Protein AF-K1SLE5-F1 (afdb_monomer)

Sequence (90 aa):
MDEKLYLTDLNCYGRADEKQKKNVKESHCFDFGLLPTKGLQKEFRSFIEDRSRQCALGTMIQERVIYQRFCRMVKDQRIRANSLHELEWE

pLDDT: mean 93.58, std 8.27, range [46.53, 98.19]

Structure (mmCIF, N/CA/C/O backbone):
data_AF-K1SLE5-F1
#
_entry.id   AF-K1SLE5-F1
#
loop_
_atom_site.group_PDB
_atom_site.id
_atom_site.type_symbol
_atom_site.label_atom_id
_atom_site.label_alt_id
_atom_site.label_comp_id
_atom_site.label_asym_id
_atom_site.label_entity_id
_atom_site.label_seq_id
_atom_site.pdbx_PDB_ins_code
_atom_site.Cartn_x
_atom_site.Cartn_y
_atom_site.Cartn_z
_atom_site.occupancy
_atom_site.B_iso_or_equiv
_atom_site.auth_seq_id
_atom_site.auth_comp_id
_atom_site.auth_asym_id
_atom_site.auth_atom_id
_atom_site.pdbx_PDB_model_num
ATOM 1 N N . MET A 1 1 ? 9.969 -11.670 1.987 1.00 64.38 1 MET A N 1
ATOM 2 C CA . MET A 1 1 ? 9.342 -10.345 2.169 1.00 64.38 1 MET A CA 1
ATOM 3 C C . MET A 1 1 ? 7.856 -10.591 2.151 1.00 64.38 1 MET A C 1
ATOM 5 O O . MET A 1 1 ? 7.400 -11.174 1.174 1.00 64.38 1 MET A O 1
ATOM 9 N N . ASP A 1 2 ? 7.146 -10.234 3.218 1.00 77.00 2 ASP A N 1
ATOM 10 C CA . ASP A 1 2 ? 5.691 -10.375 3.232 1.00 77.00 2 ASP A CA 1
ATOM 11 C C . ASP A 1 2 ? 5.087 -9.492 2.147 1.00 77.00 2 ASP A C 1
ATOM 13 O O . ASP A 1 2 ? 5.346 -8.287 2.086 1.00 77.00 2 ASP A O 1
ATOM 17 N N . GLU A 1 3 ? 4.307 -10.117 1.270 1.00 89.25 3 GLU A N 1
ATOM 18 C CA . GLU A 1 3 ? 3.695 -9.453 0.119 1.00 89.25 3 GLU A CA 1
ATOM 19 C C . GLU A 1 3 ? 2.484 -8.611 0.524 1.00 89.25 3 GLU A C 1
ATOM 21 O O . GLU A 1 3 ? 1.956 -7.870 -0.293 1.00 89.25 3 GLU A O 1
ATOM 26 N N . LYS A 1 4 ? 2.060 -8.671 1.790 1.00 96.62 4 LYS A N 1
ATOM 27 C CA . LYS A 1 4 ? 0.936 -7.899 2.313 1.00 96.62 4 LYS A CA 1
ATOM 28 C C . LYS A 1 4 ? 1.355 -7.068 3.512 1.00 96.62 4 LYS A C 1
ATOM 30 O O . LYS A 1 4 ? 2.143 -7.511 4.343 1.00 96.62 4 LYS A O 1
ATOM 35 N N . LEU A 1 5 ? 0.784 -5.874 3.597 1.00 97.06 5 LEU A N 1
ATOM 36 C CA . LEU A 1 5 ? 0.877 -4.985 4.749 1.00 97.06 5 LEU A CA 1
ATOM 37 C C . LEU A 1 5 ? -0.535 -4.567 5.152 1.00 97.06 5 LEU A C 1
ATOM 39 O O . LEU A 1 5 ? -1.207 -3.843 4.410 1.00 97.06 5 LEU A O 1
ATOM 43 N N . TYR A 1 6 ? -1.016 -5.075 6.287 1.00 97.62 6 TYR A N 1
ATOM 44 C CA . TYR A 1 6 ? -2.367 -4.795 6.763 1.00 97.62 6 TYR A CA 1
ATOM 45 C C . TYR A 1 6 ? -2.444 -3.405 7.383 1.00 97.62 6 TYR A C 1
ATOM 47 O O . TYR A 1 6 ? -1.498 -2.933 8.009 1.00 97.62 6 TYR A O 1
ATOM 55 N N . LEU A 1 7 ? -3.594 -2.741 7.235 1.00 97.31 7 LEU A N 1
ATOM 56 C CA . LEU A 1 7 ? -3.823 -1.439 7.860 1.00 97.31 7 LEU A CA 1
ATOM 57 C C . LEU A 1 7 ? -3.713 -1.522 9.385 1.00 97.31 7 LEU A C 1
ATOM 59 O O . LEU A 1 7 ? -3.287 -0.551 9.993 1.00 97.31 7 LEU A O 1
ATOM 63 N N . THR A 1 8 ? -4.051 -2.664 9.987 1.00 96.81 8 THR A N 1
ATOM 64 C CA . THR A 1 8 ? -3.916 -2.920 11.430 1.00 96.81 8 THR A CA 1
ATOM 65 C C . THR A 1 8 ? -2.469 -2.906 11.914 1.00 96.81 8 THR A C 1
ATOM 67 O O . THR A 1 8 ? -2.225 -2.585 13.074 1.00 96.81 8 THR A O 1
ATOM 70 N N . ASP A 1 9 ? -1.519 -3.195 11.024 1.00 96.00 9 ASP A N 1
ATOM 71 C CA . ASP A 1 9 ? -0.090 -3.277 11.341 1.00 96.00 9 ASP A CA 1
ATOM 72 C C . ASP A 1 9 ? 0.617 -1.924 11.146 1.00 96.00 9 ASP A C 1
ATOM 74 O O . ASP A 1 9 ? 1.798 -1.768 11.458 1.00 96.00 9 ASP A O 1
ATOM 78 N N . LEU A 1 10 ? -0.091 -0.921 10.613 1.00 96.50 10 LEU A N 1
ATOM 79 C CA . LEU A 1 10 ? 0.473 0.388 10.312 1.00 96.50 10 LEU A CA 1
ATOM 80 C C . LEU A 1 10 ? 0.556 1.293 11.541 1.00 96.50 10 LEU A C 1
ATOM 82 O O . LEU A 1 10 ? -0.326 1.331 12.401 1.00 96.50 10 LEU A O 1
ATOM 86 N N . ASN A 1 11 ? 1.572 2.157 11.547 1.00 96.31 11 ASN A N 1
ATOM 87 C CA . ASN A 1 11 ? 1.789 3.124 12.620 1.00 96.31 11 ASN A CA 1
ATOM 88 C C . ASN A 1 11 ? 0.585 4.069 12.832 1.00 96.31 11 ASN A C 1
ATOM 90 O O . ASN A 1 11 ? 0.258 4.421 13.965 1.00 96.31 11 ASN A O 1
ATOM 94 N N . CYS A 1 12 ? -0.113 4.471 11.765 1.00 97.06 12 CYS A N 1
ATOM 95 C CA . CYS A 1 12 ? -1.321 5.294 11.868 1.00 97.06 12 CYS A CA 1
ATOM 96 C C . CYS A 1 12 ? -2.494 4.584 12.560 1.00 97.06 12 CYS A C 1
ATOM 98 O O . CYS A 1 12 ? -3.311 5.268 13.170 1.00 97.06 12 CYS A O 1
ATOM 100 N N . TYR A 1 13 ? -2.573 3.250 12.514 1.00 97.44 13 TYR A N 1
ATOM 101 C CA . TYR A 1 13 ? -3.619 2.492 13.199 1.00 97.44 13 TYR A CA 1
ATOM 102 C C . TYR A 1 13 ? -3.409 2.497 14.711 1.00 97.44 13 TYR A C 1
ATOM 104 O O . TYR A 1 13 ? -4.349 2.761 15.456 1.00 97.44 13 TYR A O 1
ATOM 112 N N . GLY A 1 14 ? -2.164 2.319 15.167 1.00 95.88 14 GLY A N 1
ATOM 113 C CA . GLY A 1 14 ? -1.817 2.424 16.589 1.00 95.88 14 GLY A CA 1
ATOM 114 C C . GLY A 1 14 ? -2.122 3.800 17.199 1.00 95.88 14 GLY A C 1
ATOM 115 O O . GLY A 1 14 ? -2.432 3.889 18.382 1.00 95.88 14 GLY A O 1
ATOM 116 N N . ARG A 1 15 ? -2.085 4.864 16.385 1.00 95.56 15 ARG A N 1
ATOM 117 C CA . ARG A 1 15 ? -2.370 6.252 16.797 1.00 95.56 15 ARG A CA 1
ATOM 118 C C . ARG A 1 15 ? -3.837 6.668 16.645 1.00 95.56 15 ARG A C 1
ATOM 120 O O . ARG A 1 15 ? -4.208 7.733 17.128 1.00 95.56 15 ARG A O 1
ATOM 127 N N . ALA A 1 16 ? -4.645 5.886 15.933 1.00 96.81 16 ALA A N 1
ATOM 128 C CA . ALA A 1 16 ? -6.034 6.223 15.643 1.00 96.81 16 ALA A CA 1
ATOM 129 C C . ALA A 1 16 ? -6.945 5.990 16.854 1.00 96.81 16 ALA A C 1
ATOM 131 O O . ALA A 1 16 ? -6.696 5.106 17.677 1.00 96.81 16 ALA A O 1
ATOM 132 N 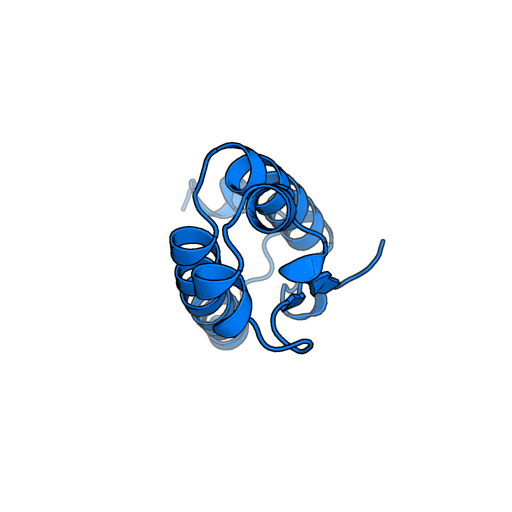N . ASP A 1 17 ? -8.040 6.745 16.929 1.00 95.19 17 ASP A N 1
ATOM 133 C CA . ASP A 1 17 ? -9.087 6.493 17.917 1.00 95.19 17 ASP A CA 1
ATOM 134 C C . ASP A 1 17 ? -9.951 5.268 17.540 1.00 95.19 17 ASP A C 1
ATOM 136 O O . ASP A 1 17 ? -9.992 4.817 16.391 1.00 95.19 17 ASP A O 1
ATOM 140 N N . GLU A 1 18 ? -10.683 4.719 18.512 1.00 95.12 18 GLU A N 1
ATOM 141 C CA . GLU A 1 18 ? -11.517 3.526 18.304 1.00 95.12 18 GLU A CA 1
ATOM 142 C C . GLU A 1 18 ? -12.642 3.735 17.277 1.00 95.12 18 GLU A C 1
ATOM 144 O O . GLU A 1 18 ? -13.061 2.792 16.604 1.00 95.12 18 GLU A O 1
ATOM 149 N N . LYS A 1 19 ? -13.136 4.967 17.102 1.00 92.88 19 LYS A N 1
ATOM 150 C CA . LYS A 1 19 ? -14.161 5.273 16.096 1.00 92.88 19 LYS A CA 1
ATOM 151 C C . LYS A 1 19 ? -13.573 5.196 14.686 1.00 92.88 19 LYS A C 1
ATOM 153 O O . LYS A 1 19 ? -14.244 4.703 13.782 1.00 92.88 19 LYS A O 1
ATOM 158 N N . GLN A 1 20 ? -12.334 5.641 14.495 1.00 91.62 20 GLN A N 1
ATOM 159 C CA . GLN A 1 20 ? -11.606 5.521 13.233 1.00 91.62 20 GLN A CA 1
ATOM 160 C C . GLN A 1 20 ? -11.278 4.058 12.915 1.00 91.62 20 GLN A C 1
ATOM 162 O O . GLN A 1 20 ? -11.494 3.624 11.780 1.00 91.62 20 GLN A O 1
ATOM 167 N N . LYS A 1 21 ? -10.825 3.284 13.910 1.00 95.31 21 LYS A N 1
ATOM 168 C CA . LYS A 1 21 ? -10.474 1.862 13.743 1.00 95.31 21 LYS A CA 1
ATOM 169 C C . LYS A 1 21 ? -11.653 0.991 13.315 1.00 95.31 21 LYS A C 1
ATOM 171 O O . LYS A 1 21 ? -11.464 0.105 12.491 1.00 95.31 21 LYS A O 1
ATOM 176 N N . LYS A 1 22 ? -12.881 1.290 13.765 1.00 93.50 22 LYS A N 1
ATOM 177 C CA . LYS A 1 22 ? -14.112 0.581 13.344 1.00 93.50 22 LYS A CA 1
ATOM 178 C C . LYS A 1 22 ? -14.345 0.560 11.828 1.00 93.50 22 LYS A C 1
ATOM 180 O O . LYS A 1 22 ? -15.071 -0.299 11.339 1.00 93.50 22 LYS A O 1
ATOM 185 N N . ASN A 1 23 ? -13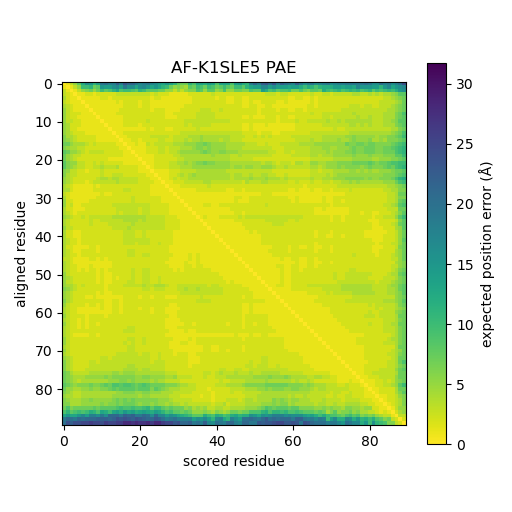.738 1.484 11.080 1.00 88.94 23 ASN A N 1
ATOM 186 C CA . ASN A 1 23 ? -13.845 1.534 9.620 1.00 88.94 23 ASN A CA 1
ATOM 187 C C . ASN A 1 23 ? -12.809 0.647 8.901 1.00 88.94 23 ASN A C 1
ATOM 189 O O . ASN A 1 23 ? -12.826 0.544 7.671 1.00 88.94 23 ASN A O 1
ATOM 193 N N . VAL A 1 24 ? -11.897 0.012 9.640 1.00 94.88 24 VAL A N 1
ATOM 194 C CA . VAL A 1 24 ? -10.875 -0.889 9.105 1.00 94.88 24 VAL A CA 1
ATOM 195 C C . VAL A 1 24 ? -11.362 -2.325 9.234 1.00 94.88 24 VAL A C 1
ATOM 197 O O . VAL A 1 24 ? -11.594 -2.819 10.332 1.00 94.88 24 VAL A O 1
ATOM 200 N N . LYS A 1 25 ? -11.502 -3.012 8.099 1.00 94.31 25 LYS A N 1
ATOM 201 C CA . LYS A 1 25 ? -11.734 -4.461 8.083 1.00 94.31 25 LYS A CA 1
ATOM 202 C C . LYS A 1 25 ? -10.395 -5.182 8.203 1.00 94.31 25 LYS A C 1
ATOM 204 O O . LYS A 1 25 ? -9.411 -4.703 7.646 1.00 94.31 25 LYS A O 1
ATOM 209 N N . GLU A 1 26 ? -10.373 -6.364 8.813 1.00 91.50 26 GLU A N 1
ATOM 210 C CA . GLU A 1 26 ? -9.162 -7.202 8.925 1.00 91.50 26 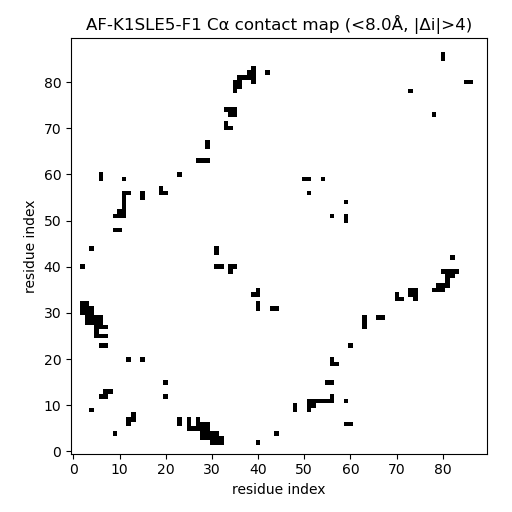GLU A CA 1
ATOM 211 C C . GLU A 1 26 ? -8.518 -7.493 7.561 1.00 91.50 26 GLU A C 1
ATOM 213 O O . GLU A 1 26 ? -7.303 -7.554 7.427 1.00 91.50 26 GLU A O 1
ATOM 218 N N . SER A 1 27 ? -9.325 -7.585 6.502 1.00 94.44 27 SER A N 1
ATOM 219 C CA . SER A 1 27 ? -8.843 -7.803 5.136 1.00 94.44 27 SER A CA 1
ATOM 220 C C . SER A 1 27 ? -8.247 -6.554 4.467 1.00 94.44 27 SER A C 1
ATOM 222 O O . SER A 1 27 ? -7.795 -6.622 3.318 1.00 94.44 27 SER A O 1
ATOM 224 N N . HIS A 1 28 ? -8.298 -5.379 5.104 1.00 96.75 28 HIS A N 1
ATOM 225 C CA . HIS A 1 28 ? -7.742 -4.159 4.532 1.00 96.75 28 HIS A CA 1
ATOM 226 C C . HIS A 1 28 ? -6.217 -4.195 4.608 1.00 96.75 28 HIS A C 1
ATOM 228 O O . HIS A 1 28 ? -5.617 -3.892 5.632 1.00 96.75 28 HIS A O 1
ATOM 234 N N . CYS A 1 29 ? -5.598 -4.512 3.477 1.00 97.75 29 CYS A N 1
ATOM 235 C CA . CYS A 1 29 ? -4.156 -4.470 3.285 1.00 97.75 29 CYS A CA 1
ATOM 236 C C . CYS A 1 29 ? -3.777 -3.783 1.973 1.00 97.75 29 CYS A C 1
ATOM 238 O O . CYS A 1 29 ? -4.609 -3.626 1.068 1.00 97.75 29 CYS A O 1
ATOM 240 N N . PHE A 1 30 ? -2.505 -3.411 1.897 1.00 98.19 30 PHE A N 1
ATOM 241 C CA . PHE A 1 30 ? -1.773 -3.192 0.661 1.00 98.19 30 PHE A CA 1
ATOM 242 C C . PHE A 1 30 ? -1.148 -4.524 0.238 1.00 98.19 30 PHE A C 1
ATOM 244 O O . PHE A 1 30 ? -0.385 -5.111 1.002 1.00 98.19 30 PHE A O 1
ATOM 251 N N . ASP A 1 31 ? -1.526 -5.019 -0.940 1.00 97.81 31 ASP A N 1
ATOM 252 C CA . ASP A 1 31 ? -1.043 -6.286 -1.498 1.00 97.81 31 ASP A CA 1
ATOM 253 C C . ASP A 1 31 ? 0.006 -6.010 -2.580 1.00 97.81 31 ASP A C 1
ATOM 255 O O . ASP A 1 31 ? -0.323 -5.758 -3.740 1.00 97.81 31 ASP A O 1
ATOM 259 N N . PHE A 1 32 ? 1.273 -6.040 -2.176 1.00 97.44 32 PHE A N 1
ATOM 260 C CA . PHE A 1 32 ? 2.435 -5.855 -3.038 1.00 97.44 32 PHE A CA 1
ATOM 261 C C . PHE A 1 32 ? 2.574 -6.964 -4.077 1.00 97.44 32 PHE A C 1
ATOM 263 O O . PHE A 1 32 ? 3.137 -6.715 -5.139 1.00 97.44 32 PHE A O 1
ATOM 270 N N . GLY A 1 33 ? 1.999 -8.148 -3.852 1.00 96.06 33 GLY A N 1
ATOM 271 C CA . GLY A 1 33 ? 1.966 -9.216 -4.855 1.00 96.06 33 GLY A CA 1
ATOM 272 C C . GLY A 1 33 ? 1.267 -8.807 -6.160 1.00 96.06 33 GLY A C 1
ATOM 273 O O . GLY A 1 33 ? 1.484 -9.430 -7.197 1.00 96.06 33 GLY A O 1
ATOM 274 N N . LEU A 1 34 ? 0.473 -7.729 -6.142 1.00 95.94 34 LEU A N 1
ATOM 275 C CA . LEU A 1 34 ? -0.175 -7.170 -7.330 1.00 95.94 34 LEU A CA 1
ATOM 276 C C . LEU A 1 34 ? 0.771 -6.368 -8.239 1.00 95.94 34 LEU A C 1
ATOM 278 O O . LEU A 1 34 ? 0.410 -6.088 -9.383 1.00 95.94 34 LEU A O 1
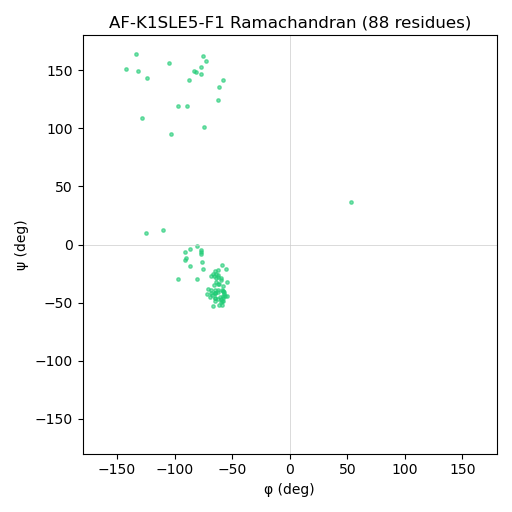ATOM 282 N N . LEU A 1 35 ? 1.955 -5.984 -7.753 1.00 96.25 35 LEU A N 1
ATOM 283 C CA . LEU A 1 35 ? 2.960 -5.269 -8.540 1.00 96.25 35 LEU A CA 1
ATOM 284 C C . LEU A 1 35 ? 3.867 -6.256 -9.297 1.00 96.25 35 LEU A C 1
ATOM 286 O O . LEU A 1 35 ? 4.251 -7.289 -8.740 1.00 96.25 35 LEU A O 1
ATOM 290 N N . PRO A 1 36 ? 4.257 -5.936 -10.545 1.00 94.62 36 PRO A N 1
ATOM 291 C CA . PRO A 1 36 ? 4.856 -6.891 -11.479 1.00 94.62 36 PRO A CA 1
ATOM 292 C C . PRO A 1 36 ? 6.314 -7.246 -11.165 1.00 94.62 36 PRO A C 1
ATOM 294 O O . PRO A 1 36 ? 6.801 -8.277 -11.625 1.00 94.62 36 PRO A O 1
ATOM 297 N N . THR A 1 37 ? 7.024 -6.409 -10.406 1.00 95.19 37 THR A N 1
ATOM 298 C CA . THR A 1 37 ? 8.465 -6.547 -10.167 1.00 95.19 37 THR A CA 1
ATOM 299 C C . THR A 1 37 ? 8.803 -6.423 -8.688 1.00 95.19 37 THR A C 1
ATOM 301 O O . THR A 1 37 ? 8.146 -5.711 -7.927 1.00 95.19 37 THR A O 1
ATOM 304 N N . LYS A 1 38 ? 9.869 -7.108 -8.256 1.00 95.06 38 LYS A N 1
ATOM 305 C CA . LYS A 1 38 ? 10.329 -7.035 -6.862 1.00 95.06 38 LYS A CA 1
ATOM 306 C C . LYS A 1 38 ? 10.870 -5.649 -6.490 1.00 95.06 38 LYS A C 1
ATOM 308 O O . LYS A 1 38 ? 10.828 -5.316 -5.308 1.00 95.06 38 LYS A O 1
ATOM 313 N N . GLY A 1 39 ? 11.350 -4.852 -7.447 1.00 95.38 39 GLY A N 1
ATOM 314 C CA . GLY A 1 39 ? 11.738 -3.462 -7.199 1.00 95.38 39 GLY A CA 1
ATOM 315 C C . GLY A 1 39 ? 10.536 -2.588 -6.837 1.00 95.38 39 GLY A C 1
ATOM 316 O O . GLY A 1 39 ? 10.514 -2.048 -5.732 1.00 95.38 39 GLY A O 1
ATOM 317 N N . LEU A 1 40 ? 9.476 -2.588 -7.655 1.00 95.50 40 LEU A N 1
ATOM 318 C CA . LEU A 1 40 ? 8.241 -1.851 -7.354 1.00 95.50 40 LEU A CA 1
ATOM 319 C C . LEU A 1 40 ? 7.617 -2.293 -6.025 1.00 95.50 40 LEU A C 1
ATOM 321 O O . LEU A 1 40 ? 7.157 -1.462 -5.248 1.00 95.50 40 LEU A O 1
ATOM 325 N N . GLN A 1 41 ? 7.632 -3.597 -5.725 1.00 96.75 41 GLN A N 1
ATOM 326 C CA . GLN A 1 41 ? 7.162 -4.110 -4.433 1.00 96.75 41 GLN A CA 1
ATOM 327 C C . GLN A 1 41 ? 7.916 -3.489 -3.251 1.00 96.75 41 GLN A C 1
ATOM 329 O O . GLN A 1 41 ? 7.298 -3.105 -2.258 1.00 96.75 41 GLN A O 1
ATOM 334 N N . LYS A 1 42 ? 9.247 -3.379 -3.347 1.00 96.12 42 LYS A N 1
ATOM 335 C CA . LYS A 1 42 ? 10.090 -2.775 -2.306 1.00 96.12 42 LYS A CA 1
ATOM 336 C C . LYS A 1 42 ? 9.868 -1.271 -2.191 1.00 96.12 42 LYS A C 1
ATOM 338 O O . LYS A 1 42 ? 9.702 -0.789 -1.072 1.00 96.12 42 LYS A O 1
ATOM 343 N N . GLU A 1 43 ? 9.816 -0.557 -3.314 1.00 95.94 43 GLU A N 1
ATOM 344 C CA . GLU A 1 43 ? 9.554 0.888 -3.342 1.00 95.94 43 GLU A CA 1
ATOM 345 C C . GLU A 1 43 ? 8.212 1.221 -2.696 1.00 95.94 43 GLU A C 1
ATOM 347 O O . GLU A 1 43 ? 8.154 2.020 -1.762 1.00 95.94 43 GLU A O 1
ATOM 352 N N . PHE A 1 44 ? 7.138 0.551 -3.123 1.00 96.50 44 PHE A N 1
ATOM 353 C CA . PHE A 1 44 ? 5.812 0.795 -2.563 1.00 96.50 44 PHE A CA 1
ATOM 354 C C . PHE A 1 44 ? 5.716 0.391 -1.096 1.00 96.50 44 PHE A C 1
ATOM 356 O O . PHE A 1 44 ? 5.031 1.079 -0.341 1.00 96.50 44 PHE A O 1
ATOM 363 N N . ARG A 1 45 ? 6.404 -0.670 -0.651 1.00 96.69 45 ARG A N 1
ATOM 364 C CA . ARG A 1 45 ? 6.440 -0.981 0.783 1.00 96.69 45 ARG A CA 1
ATOM 365 C C . ARG A 1 45 ? 7.079 0.153 1.576 1.00 96.69 45 ARG A C 1
ATOM 367 O O . ARG A 1 45 ? 6.451 0.637 2.513 1.00 96.69 45 ARG A 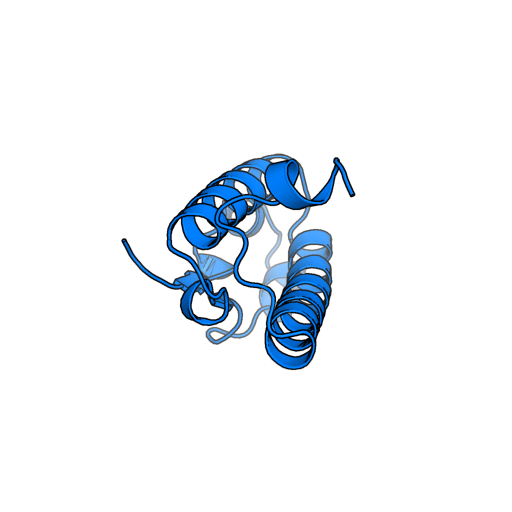O 1
ATOM 374 N N . SER A 1 46 ? 8.272 0.596 1.176 1.00 96.19 46 SER A N 1
ATOM 375 C CA . SER A 1 46 ? 8.983 1.685 1.859 1.00 96.19 46 SER A CA 1
ATOM 376 C C . SER A 1 46 ? 8.142 2.963 1.882 1.00 96.19 46 SER A C 1
ATOM 378 O O . SER A 1 46 ? 7.956 3.572 2.932 1.00 96.19 46 SER A O 1
ATOM 380 N N . PHE A 1 47 ? 7.559 3.323 0.737 1.00 96.44 47 PHE A N 1
ATOM 381 C CA . PHE A 1 47 ? 6.695 4.490 0.601 1.00 96.44 47 PHE A CA 1
ATOM 382 C C . PHE A 1 47 ? 5.487 4.435 1.543 1.00 96.44 47 PHE A C 1
ATOM 384 O O . PHE A 1 47 ? 5.210 5.396 2.257 1.00 96.44 47 PHE A O 1
ATOM 391 N N . ILE A 1 48 ? 4.766 3.313 1.580 1.00 97.50 48 ILE A N 1
ATOM 392 C CA . ILE A 1 48 ? 3.555 3.172 2.400 1.00 97.50 48 ILE A CA 1
ATOM 393 C C . ILE A 1 48 ? 3.888 3.163 3.890 1.00 97.50 48 ILE A C 1
ATOM 395 O O . ILE A 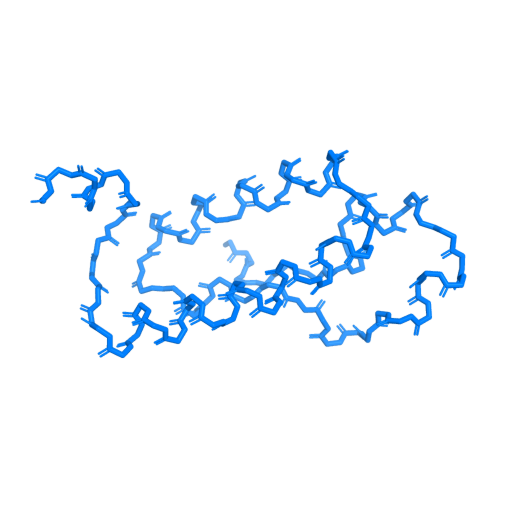1 48 ? 3.160 3.770 4.679 1.00 97.50 48 ILE A O 1
ATOM 399 N N . GLU A 1 49 ? 4.983 2.514 4.286 1.00 96.50 49 GLU A N 1
ATOM 400 C CA . GLU A 1 49 ? 5.459 2.542 5.668 1.00 96.50 49 GLU A CA 1
ATOM 401 C C . GLU A 1 49 ? 5.769 3.975 6.114 1.00 96.50 49 GLU A C 1
ATOM 403 O O . GLU A 1 49 ? 5.277 4.402 7.163 1.00 96.50 49 GLU A O 1
ATOM 408 N N . ASP A 1 50 ? 6.489 4.747 5.299 1.00 97.56 50 ASP A N 1
ATOM 409 C CA . ASP A 1 50 ? 6.803 6.147 5.594 1.00 97.56 50 ASP A CA 1
ATOM 410 C C . ASP A 1 50 ? 5.559 7.035 5.629 1.00 97.56 50 ASP A C 1
ATOM 412 O O . ASP A 1 50 ? 5.395 7.838 6.556 1.00 97.56 50 ASP A O 1
ATOM 416 N N . ARG A 1 51 ? 4.625 6.853 4.689 1.00 97.06 51 ARG A N 1
ATOM 417 C CA . ARG A 1 51 ? 3.340 7.566 4.706 1.00 97.06 51 ARG A CA 1
ATOM 418 C C . ARG A 1 51 ? 2.518 7.242 5.937 1.00 97.06 51 ARG A C 1
ATOM 420 O O . ARG A 1 51 ? 1.945 8.145 6.542 1.00 97.06 51 ARG A O 1
ATOM 427 N N . SER A 1 52 ? 2.514 5.987 6.379 1.00 97.06 52 SER A N 1
ATOM 428 C CA . SER A 1 52 ? 1.767 5.578 7.570 1.00 97.06 52 SER A CA 1
ATOM 429 C C . SER A 1 52 ? 2.234 6.268 8.853 1.00 97.06 52 SER A C 1
ATOM 431 O O . SER A 1 52 ? 1.464 6.342 9.810 1.00 97.06 52 SER A O 1
ATOM 433 N N . ARG A 1 53 ? 3.470 6.789 8.890 1.00 97.19 53 ARG A N 1
ATOM 434 C CA . ARG A 1 53 ? 4.010 7.587 10.005 1.00 97.19 53 ARG A CA 1
ATOM 435 C C . ARG A 1 53 ? 3.545 9.044 9.939 1.00 97.19 53 ARG A C 1
ATOM 437 O O . ARG A 1 53 ? 3.349 9.678 10.974 1.00 97.19 53 ARG A O 1
ATOM 444 N N . GLN A 1 54 ? 3.300 9.563 8.741 1.00 96.81 54 GLN A N 1
ATOM 445 C CA . GLN A 1 54 ? 2.982 10.974 8.493 1.00 96.81 54 GLN A CA 1
ATOM 446 C C . GLN A 1 54 ? 1.474 11.246 8.388 1.00 96.81 54 GLN A C 1
ATOM 448 O O . GLN A 1 54 ? 1.012 12.328 8.739 1.00 96.81 54 GLN A O 1
ATOM 453 N N . CYS A 1 55 ? 0.694 10.269 7.928 1.00 96.94 55 CYS A N 1
ATOM 454 C CA . CYS A 1 55 ? -0.722 10.434 7.620 1.00 96.94 55 CYS A CA 1
ATOM 455 C C . CYS A 1 55 ? -1.644 9.799 8.670 1.00 96.94 55 CYS A C 1
ATOM 457 O O . CYS A 1 55 ? -1.277 8.856 9.375 1.00 96.94 55 CYS A O 1
ATOM 459 N N . ALA A 1 56 ? -2.878 10.303 8.743 1.00 96.81 56 ALA A N 1
ATOM 460 C CA . ALA A 1 56 ? -3.938 9.726 9.564 1.00 96.81 56 ALA A CA 1
ATOM 461 C C . ALA A 1 56 ? -4.471 8.414 8.960 1.00 96.81 56 ALA A C 1
ATOM 463 O O . ALA A 1 56 ? -4.391 8.189 7.750 1.00 96.81 56 ALA A O 1
ATOM 464 N N . LEU A 1 57 ? -5.091 7.567 9.791 1.00 97.38 57 LEU A N 1
ATOM 465 C CA . LEU A 1 57 ? -5.653 6.285 9.348 1.00 97.38 57 LEU A CA 1
ATOM 466 C C . LEU A 1 57 ? -6.689 6.452 8.223 1.00 97.38 57 LEU A C 1
ATOM 468 O O . LEU A 1 57 ? -6.662 5.701 7.252 1.00 97.38 57 LEU A O 1
ATOM 472 N N . GLY A 1 58 ? -7.552 7.470 8.309 1.00 95.69 58 GLY A N 1
ATOM 473 C CA . GLY A 1 58 ? -8.534 7.774 7.261 1.00 95.69 58 GLY A CA 1
ATOM 474 C C . GLY A 1 58 ? -7.896 8.037 5.892 1.00 95.69 58 GLY A C 1
ATOM 475 O O . GLY A 1 58 ? -8.381 7.539 4.878 1.00 95.69 58 GLY A O 1
ATOM 476 N N . THR A 1 59 ? -6.763 8.743 5.867 1.00 96.81 59 THR A N 1
ATOM 477 C CA . THR A 1 59 ? -5.989 8.986 4.643 1.00 96.81 59 THR A CA 1
ATOM 478 C C . THR A 1 59 ? -5.424 7.682 4.085 1.00 96.81 59 THR A C 1
ATOM 480 O O . THR A 1 59 ? -5.593 7.405 2.901 1.00 96.81 59 THR A O 1
ATOM 483 N N . MET A 1 60 ? -4.837 6.831 4.935 1.00 97.69 60 MET A N 1
ATOM 484 C CA . MET A 1 60 ? -4.278 5.544 4.497 1.00 97.69 60 MET A CA 1
ATOM 485 C C . MET A 1 60 ? -5.349 4.581 3.961 1.00 97.69 60 MET A C 1
ATOM 487 O O . MET A 1 60 ? -5.086 3.829 3.023 1.00 97.69 60 MET A O 1
ATOM 491 N N . ILE A 1 61 ? -6.576 4.625 4.497 1.00 96.19 61 ILE A N 1
ATOM 492 C CA . ILE A 1 61 ? -7.717 3.873 3.946 1.00 96.19 61 ILE A CA 1
ATOM 493 C C . ILE A 1 61 ? -8.007 4.317 2.505 1.00 96.19 61 ILE A C 1
ATOM 495 O O . ILE A 1 61 ? -8.199 3.470 1.630 1.00 96.19 61 ILE A O 1
ATOM 499 N N . GLN A 1 62 ? -8.013 5.626 2.240 1.00 96.06 62 GLN A N 1
ATOM 500 C CA . GLN A 1 62 ? -8.236 6.154 0.894 1.00 96.06 62 GLN A CA 1
ATOM 501 C C . GLN A 1 62 ? -7.070 5.823 -0.049 1.00 96.06 62 GLN A C 1
ATOM 503 O O . GLN A 1 62 ? -7.290 5.413 -1.190 1.00 96.06 62 GLN A O 1
ATOM 508 N N . GLU A 1 63 ? -5.832 5.931 0.427 1.00 97.19 63 GLU A N 1
ATOM 509 C CA . GLU A 1 63 ? -4.641 5.570 -0.347 1.00 97.19 63 GLU A CA 1
ATOM 510 C C . GLU A 1 63 ? -4.604 4.093 -0.714 1.00 97.19 63 GLU A C 1
ATOM 512 O O . GLU A 1 63 ? -4.198 3.763 -1.823 1.00 97.19 63 GLU A O 1
ATOM 517 N N . ARG A 1 64 ? -5.116 3.201 0.140 1.00 97.56 64 ARG A N 1
ATOM 518 C CA . ARG A 1 64 ? -5.310 1.789 -0.216 1.00 97.56 64 ARG A CA 1
ATOM 519 C C . ARG A 1 64 ? -6.189 1.627 -1.453 1.00 97.56 64 ARG A C 1
ATOM 521 O O . ARG A 1 64 ? -5.878 0.814 -2.322 1.00 97.56 64 ARG A O 1
ATOM 528 N N . VAL A 1 65 ? -7.279 2.388 -1.556 1.00 97.00 65 VAL A N 1
ATOM 529 C CA . VAL A 1 65 ? -8.164 2.339 -2.732 1.00 97.00 65 VAL A CA 1
ATOM 530 C C . VAL A 1 65 ? -7.429 2.828 -3.981 1.00 97.00 65 VAL A C 1
ATOM 532 O O . VAL A 1 65 ? -7.553 2.221 -5.046 1.00 97.00 65 VAL A O 1
ATOM 535 N N . ILE A 1 66 ? -6.636 3.895 -3.856 1.00 97.62 66 ILE A N 1
ATOM 536 C CA . ILE A 1 66 ? -5.824 4.435 -4.955 1.00 97.62 66 ILE A CA 1
ATOM 537 C C . ILE A 1 66 ? -4.756 3.420 -5.381 1.00 97.62 66 ILE A C 1
ATOM 539 O O . ILE A 1 66 ? -4.642 3.121 -6.566 1.00 97.62 66 ILE A O 1
ATOM 543 N N . TYR A 1 67 ? -4.052 2.818 -4.425 1.00 98.06 67 TYR A N 1
ATOM 544 C CA . TYR A 1 67 ? -3.057 1.774 -4.653 1.00 98.06 67 TYR A CA 1
ATOM 545 C C . TYR A 1 67 ? -3.633 0.582 -5.426 1.00 98.06 67 TYR A C 1
ATOM 547 O O . 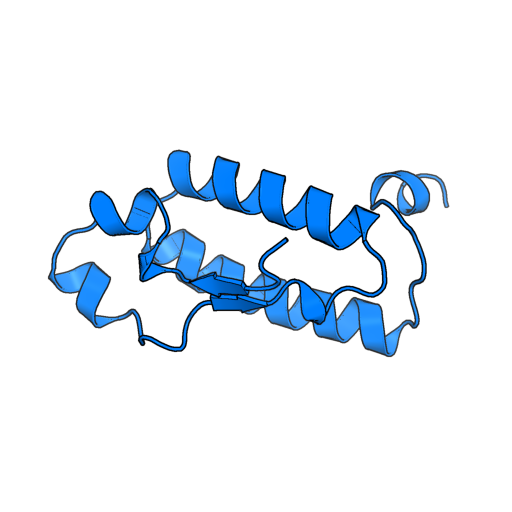TYR A 1 67 ? -3.031 0.118 -6.392 1.00 98.06 67 TYR A O 1
ATOM 555 N N . GLN A 1 68 ? -4.829 0.112 -5.062 1.00 97.56 68 GLN A N 1
ATOM 556 C CA . GLN A 1 68 ? -5.487 -0.983 -5.783 1.00 97.56 68 GLN A CA 1
ATOM 557 C C . GLN A 1 68 ? -5.805 -0.619 -7.237 1.00 97.56 68 GLN A C 1
ATOM 559 O O . GLN A 1 68 ? -5.613 -1.440 -8.136 1.00 97.56 68 GLN A O 1
ATOM 564 N N . ARG A 1 69 ? -6.267 0.612 -7.487 1.00 97.94 69 ARG A N 1
ATOM 565 C CA . ARG A 1 69 ? -6.513 1.110 -8.850 1.00 97.94 69 ARG A CA 1
ATOM 566 C C . ARG A 1 69 ? -5.214 1.219 -9.644 1.00 97.94 69 ARG A C 1
ATOM 568 O O . ARG A 1 69 ? -5.184 0.805 -10.798 1.00 97.94 69 ARG A O 1
ATOM 575 N N . PHE A 1 70 ? -4.151 1.709 -9.011 1.00 96.69 70 PHE A N 1
ATOM 576 C CA . PHE A 1 70 ? -2.822 1.780 -9.605 1.00 96.69 70 PHE A CA 1
ATOM 577 C C . PHE A 1 70 ? -2.307 0.389 -9.996 1.00 96.69 70 PHE A C 1
ATOM 579 O O . PHE A 1 70 ? -1.943 0.184 -11.148 1.00 96.69 70 PHE A O 1
ATOM 586 N N . CYS A 1 71 ? -2.374 -0.601 -9.101 1.00 96.94 71 CYS A N 1
ATOM 587 C CA . CYS A 1 71 ? -1.950 -1.969 -9.417 1.00 96.94 71 CYS A CA 1
ATOM 588 C C . CYS A 1 71 ? -2.731 -2.563 -10.596 1.00 96.94 71 CYS A C 1
ATOM 590 O O . CYS A 1 71 ? -2.157 -3.234 -11.453 1.00 96.94 71 CYS A O 1
ATOM 592 N N . ARG A 1 72 ? -4.041 -2.288 -10.673 1.00 97.31 72 ARG A N 1
ATOM 593 C CA . ARG A 1 72 ? -4.861 -2.692 -11.821 1.00 97.31 72 ARG A CA 1
ATOM 594 C C . ARG A 1 72 ? -4.380 -2.033 -13.113 1.00 97.31 72 ARG A C 1
ATOM 596 O O . ARG A 1 72 ? -4.194 -2.736 -14.095 1.00 97.31 72 ARG A O 1
ATOM 603 N N . MET A 1 73 ? -4.133 -0.726 -13.101 1.00 96.44 73 MET A N 1
ATOM 604 C CA . MET A 1 73 ? -3.606 0.001 -14.260 1.00 96.44 73 MET A CA 1
ATOM 605 C C . MET A 1 73 ? -2.249 -0.555 -14.712 1.00 96.44 73 MET A C 1
ATOM 607 O O . MET A 1 73 ? -2.085 -0.854 -15.890 1.00 96.44 73 MET A O 1
ATOM 611 N N . VAL A 1 74 ? -1.309 -0.755 -13.783 1.00 94.94 74 VAL A N 1
ATOM 612 C CA . VAL A 1 74 ? 0.018 -1.345 -14.043 1.00 94.94 74 VAL A CA 1
ATOM 613 C C . VAL A 1 74 ? -0.112 -2.706 -14.727 1.00 94.94 74 VAL A C 1
ATOM 615 O O . VAL A 1 74 ? 0.577 -2.981 -15.711 1.00 94.94 74 VAL A O 1
ATOM 618 N N . LYS A 1 75 ? -1.030 -3.547 -14.236 1.00 94.44 75 LYS A N 1
ATOM 619 C CA . LYS A 1 75 ? -1.331 -4.853 -14.829 1.00 94.44 75 LYS A CA 1
ATOM 620 C C . LYS A 1 75 ? -1.936 -4.723 -16.230 1.00 94.44 75 LYS A C 1
ATOM 622 O O . LYS A 1 75 ? -1.473 -5.399 -17.147 1.00 94.44 75 LYS A O 1
ATOM 627 N N . ASP A 1 76 ? -2.946 -3.872 -16.393 1.00 96.19 76 ASP A N 1
ATOM 628 C CA . ASP A 1 76 ? -3.682 -3.690 -17.650 1.00 96.19 76 ASP A CA 1
ATOM 629 C C . ASP A 1 76 ? -2.771 -3.117 -18.753 1.00 96.19 76 ASP A C 1
ATOM 631 O O . ASP A 1 76 ? -2.809 -3.579 -19.893 1.00 96.19 76 ASP A O 1
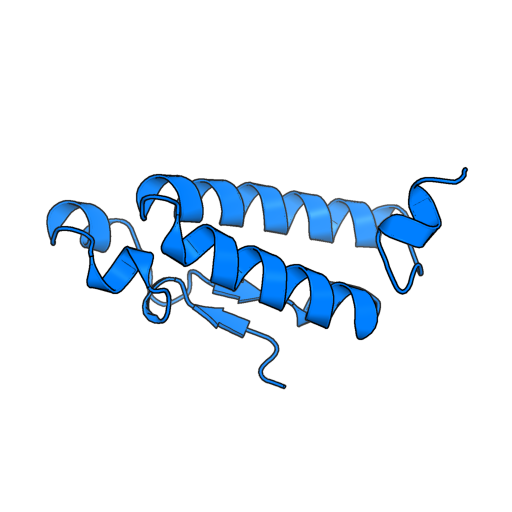ATOM 635 N N . GLN A 1 77 ? -1.878 -2.188 -18.398 1.00 94.25 77 GLN A N 1
ATOM 636 C CA . GLN A 1 77 ? -0.868 -1.607 -19.293 1.00 94.25 77 GLN A CA 1
ATOM 637 C C . GLN A 1 77 ? 0.372 -2.494 -19.483 1.00 94.25 77 GLN A C 1
ATOM 639 O O . GLN A 1 77 ? 1.262 -2.145 -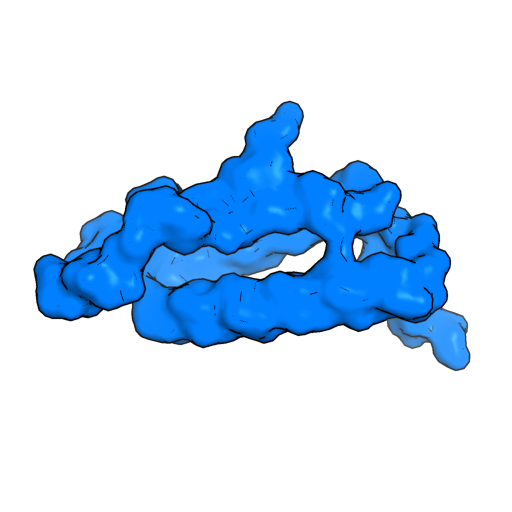20.254 1.00 94.25 77 GLN A O 1
ATOM 644 N N . ARG A 1 78 ? 0.438 -3.658 -18.819 1.00 93.75 78 ARG A N 1
ATOM 645 C CA . ARG A 1 78 ? 1.570 -4.599 -18.881 1.00 93.75 78 ARG A CA 1
ATOM 646 C C . ARG A 1 78 ? 2.920 -3.943 -18.568 1.00 93.75 78 ARG A C 1
ATOM 648 O O . ARG A 1 78 ? 3.933 -4.322 -19.156 1.00 93.75 78 ARG A O 1
ATOM 655 N N . ILE A 1 79 ? 2.938 -2.995 -17.633 1.00 92.25 79 ILE A N 1
ATOM 656 C CA . ILE A 1 79 ? 4.169 -2.337 -17.188 1.00 92.25 79 ILE A CA 1
ATOM 657 C C . ILE A 1 79 ? 5.100 -3.389 -16.575 1.00 92.25 79 ILE A C 1
ATOM 659 O O . ILE A 1 79 ? 4.670 -4.248 -15.803 1.00 92.25 79 ILE A O 1
ATOM 663 N N . ARG A 1 80 ? 6.386 -3.326 -16.932 1.00 92.12 80 ARG A N 1
ATOM 664 C CA . ARG A 1 80 ? 7.432 -4.241 -16.439 1.00 92.12 80 ARG A CA 1
ATOM 665 C C . ARG A 1 80 ? 8.617 -3.525 -15.793 1.00 92.12 80 ARG A C 1
ATOM 667 O O . ARG A 1 80 ? 9.615 -4.178 -15.506 1.00 92.12 80 ARG A O 1
ATOM 674 N N . ALA A 1 81 ? 8.496 -2.219 -15.569 1.00 92.38 81 ALA A N 1
ATOM 675 C CA . ALA A 1 81 ? 9.522 -1.427 -14.910 1.00 92.38 81 ALA A CA 1
ATOM 676 C C . ALA A 1 81 ? 9.830 -1.986 -13.516 1.00 92.38 81 ALA A C 1
ATOM 678 O O . ALA A 1 81 ? 8.942 -2.462 -12.794 1.00 92.38 81 ALA A O 1
ATOM 679 N N . ASN A 1 82 ? 11.104 -1.957 -13.148 1.00 93.81 82 ASN A N 1
ATOM 680 C CA . ASN A 1 82 ? 11.550 -2.373 -11.829 1.00 93.81 82 ASN A CA 1
ATOM 681 C C . ASN A 1 82 ? 11.473 -1.222 -10.813 1.00 93.81 82 ASN A C 1
ATOM 683 O O . ASN A 1 82 ? 11.415 -1.488 -9.617 1.00 93.81 82 ASN A O 1
ATOM 687 N N . SER A 1 83 ? 11.395 0.022 -11.282 1.00 93.81 83 SER A N 1
ATOM 688 C CA . SER A 1 83 ? 11.214 1.233 -10.478 1.00 93.81 83 SER A CA 1
ATOM 689 C C . SER A 1 83 ? 10.299 2.219 -11.203 1.00 93.81 83 SER A C 1
ATOM 691 O O . SER A 1 83 ? 10.283 2.250 -12.433 1.00 93.81 83 SER A O 1
ATOM 693 N N . LEU A 1 84 ? 9.556 3.049 -10.466 1.00 89.25 84 LEU A N 1
ATOM 694 C CA . LEU A 1 84 ? 8.833 4.168 -11.088 1.00 89.25 84 LEU A CA 1
ATOM 695 C C . LEU A 1 84 ? 9.773 5.201 -11.717 1.00 89.25 84 LEU A C 1
ATOM 697 O O . LEU A 1 84 ? 9.403 5.799 -12.721 1.00 89.25 84 LEU A O 1
ATOM 701 N N . HIS A 1 85 ? 10.991 5.352 -11.197 1.00 87.88 85 HIS A N 1
ATOM 702 C CA . HIS A 1 85 ? 11.992 6.263 -11.755 1.00 87.88 85 HIS A CA 1
ATOM 703 C C . HIS A 1 85 ? 12.407 5.894 -13.184 1.00 87.88 85 HIS A C 1
ATOM 705 O O . HIS A 1 85 ? 12.791 6.763 -13.958 1.00 87.88 85 HIS A O 1
ATOM 711 N N . GLU A 1 86 ? 12.295 4.619 -13.566 1.00 87.06 86 GLU A N 1
ATOM 712 C CA . GLU A 1 86 ? 12.553 4.177 -14.943 1.00 87.06 86 GLU A CA 1
ATOM 713 C C . GLU A 1 86 ? 11.498 4.707 -15.925 1.00 87.06 86 GLU A C 1
ATOM 715 O O . GLU A 1 86 ? 11.795 4.879 -17.101 1.00 87.06 86 GLU A O 1
ATOM 720 N N . LEU A 1 87 ? 10.278 4.973 -15.445 1.00 77.94 87 LEU A N 1
ATOM 721 C CA . LEU A 1 87 ? 9.159 5.476 -16.246 1.00 77.94 87 LEU A CA 1
ATOM 722 C C . LEU A 1 87 ? 9.108 7.011 -16.300 1.00 77.94 87 LEU A C 1
ATOM 724 O O . LEU A 1 87 ? 8.346 7.560 -17.084 1.00 77.94 87 LEU A O 1
ATOM 728 N N . GLU A 1 88 ? 9.883 7.711 -15.466 1.00 73.38 88 GLU A N 1
ATOM 729 C CA . GLU A 1 88 ? 9.941 9.184 -15.443 1.00 73.38 88 GLU A CA 1
ATOM 730 C C . GLU A 1 88 ? 10.769 9.771 -16.606 1.00 73.38 88 GLU A C 1
ATOM 732 O O . GLU A 1 88 ? 10.782 10.987 -16.795 1.00 73.38 88 GLU A O 1
ATOM 737 N N . TRP A 1 89 ? 11.467 8.928 -17.378 1.00 56.66 89 TRP A N 1
ATOM 738 C CA . TRP A 1 89 ? 12.353 9.316 -18.488 1.00 56.66 89 TRP A CA 1
ATOM 739 C C . TRP A 1 89 ? 11.832 8.955 -19.893 1.00 56.66 89 TRP A C 1
ATOM 741 O O . TRP A 1 89 ? 12.591 9.063 -20.859 1.00 56.66 89 TRP A O 1
ATOM 751 N N . GLU A 1 90 ? 10.557 8.578 -20.023 1.00 46.53 90 GLU A N 1
ATOM 752 C CA . GLU A 1 90 ? 9.835 8.478 -21.309 1.00 46.53 90 GLU A CA 1
ATOM 753 C C . GLU A 1 90 ? 8.931 9.698 -21.543 1.00 46.53 90 GLU A C 1
ATOM 755 O O . GLU A 1 90 ? 8.880 10.170 -22.704 1.00 46.53 90 GLU A O 1
#

Secondary structure (DSSP, 8-state):
--SEEEGGGSHHHHHS-HHHHTT--TT-EEEGGGSSSHHHHHHHHHHHHHHHHHS-HHHHHHHHHHHHHHHHHHHHTT---SSGGGTTT-

Mean predicted aligned error: 3.39 Å

Radius of gyration: 13.77 Å; Cα contacts (8 Å, |Δi|>4): 96; chains: 1; bounding box: 27×21×40 Å

Organism: NCBI:txid408170

Foldseek 3Di:
DPQKDALCNFPLVVVDDPVLVVVGDRPHIQGNVLAQAPLSSVVVVVVLNVVSNVDHSVVSSVVSVVSVVVSVVCVVVVPDDSDVVVVVVD

Solvent-accessible surface area (backbone atoms only — not comparable to full-atom values): 5226 Å² total; per-residue (Å²): 129,80,46,60,48,42,51,82,77,32,62,19,43,77,73,45,54,74,78,63,50,72,75,59,54,90,84,43,51,48,59,36,72,59,42,84,27,73,45,38,31,51,51,52,49,55,51,51,57,56,44,27,70,76,42,54,45,74,56,54,58,53,48,43,56,50,50,55,54,47,35,50,48,41,56,76,71,62,58,75,60,48,43,72,74,70,64,75,78,117